Protein AF-A0A6G3XZ09-F1 (afdb_monomer)

InterPro domains:
  IPR006764 S-adenosyl-L-methionine dependent methyltransferase, SAV2177 type [PF04672] (3-97)
  IPR029063 S-adenosyl-L-methionine-dependent methyltransferase superfamily [G3DSA:3.40.50.150] (1-97)
  IPR029063 S-adenosyl-L-methionine-dependent methyltransferase superfamily [SSF53335] (3-78)

Organism: NCBI:txid2706086

Foldseek 3Di:
DVVLVVVLVPD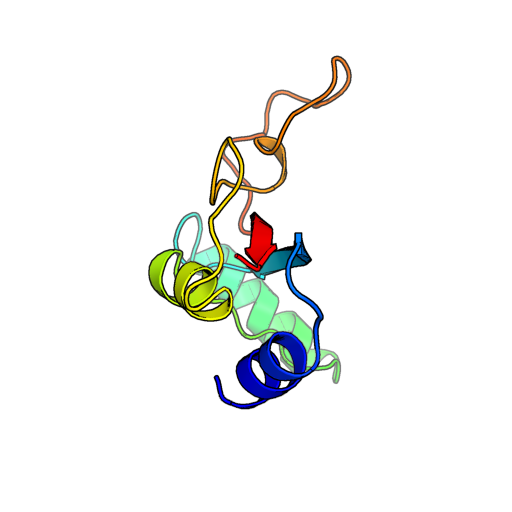DAFDKDKDKFFACPQPVPVVVVVQVVCVVVVHDGHDGDHQVRVVVSQPPFAWDPPGKAAPLPGPHDPPSDPCSRRGRMIITMTGHD

pLDDT: mean 91.69, std 8.4, range [61.06, 98.5]

Sequence (97 aa):
WGLTARYRDALAPGSHLALSCFTWDNDPDTMRRTVEMFRASGRTPIVPRTGAEVRRLTGDFTLLDPGLVYAPRWRPDATSGAEQERSNLYAALARKP

Nearest PDB structures (foldseek):
  3go4-assembly1_A  TM=9.112E-01  e=1.069E-07  Streptomyces avermitilis MA-4680 = NBRC 14893
  2qe6-assembly1_A  TM=8.556E-01  e=4.116E-06  Thermobifida fusca YX
  4nec-assembly3_C  TM=5.267E-01  e=3.060E-01  Streptomyces lasalocidi
  5v8w-assembly2_D  TM=2.488E-01  e=5.311E+00  Homo sapiens

Secondary structure (DSSP, 8-state):
-HHHHHHHHHSPTT-EEEEEEE-SSS-HHHHHHHHHHHHHTTPPPP----HHHHHHTTTTPEEPTT-SEEGGGSS--TT--SGGGG-SEEEEEEE--

Structure (mmCIF, N/CA/C/O backbone):
data_AF-A0A6G3XZ09-F1
#
_entry.id   AF-A0A6G3XZ09-F1
#
loop_
_atom_site.group_PDB
_atom_site.id
_atom_site.type_symbol
_atom_site.label_atom_id
_atom_site.label_alt_id
_atom_site.label_comp_id
_atom_site.label_asym_id
_atom_site.label_entity_id
_atom_site.label_seq_id
_atom_site.pdbx_PDB_ins_code
_atom_site.Cartn_x
_atom_site.Cartn_y
_atom_site.Cartn_z
_atom_site.occupancy
_atom_site.B_iso_or_equiv
_atom_site.auth_seq_id
_atom_site.auth_comp_id
_atom_site.auth_asym_id
_atom_site.auth_atom_id
_atom_site.pdbx_PDB_model_num
ATOM 1 N N . TRP A 1 1 ? 10.333 -6.011 7.658 1.00 83.38 1 TRP A N 1
ATOM 2 C CA . TRP A 1 1 ? 8.979 -6.194 8.226 1.00 83.38 1 TRP A CA 1
ATOM 3 C C . TRP A 1 1 ? 8.834 -5.626 9.639 1.00 83.38 1 TRP A C 1
ATOM 5 O O . TRP A 1 1 ? 7.902 -4.863 9.852 1.00 83.38 1 TRP A O 1
ATOM 15 N N . GLY A 1 2 ? 9.741 -5.929 10.582 1.00 90.50 2 GLY A N 1
ATOM 16 C CA . GLY A 1 2 ? 9.616 -5.500 11.990 1.00 90.50 2 GLY A CA 1
ATOM 17 C C . GLY A 1 2 ? 9.528 -3.986 12.236 1.00 90.50 2 GLY A C 1
ATOM 18 O O . GLY A 1 2 ? 8.824 -3.566 13.146 1.00 90.50 2 GLY A O 1
ATOM 19 N N . LEU A 1 3 ? 10.156 -3.156 11.393 1.00 92.06 3 LEU A N 1
ATOM 20 C CA . LEU A 1 3 ? 10.072 -1.696 11.529 1.00 92.06 3 LEU A CA 1
ATOM 21 C C . LEU A 1 3 ? 8.631 -1.178 11.390 1.00 92.06 3 LEU A C 1
ATOM 23 O O . LEU A 1 3 ? 8.159 -0.428 12.235 1.00 92.06 3 LEU A O 1
ATOM 27 N N . THR A 1 4 ? 7.906 -1.613 10.357 1.00 93.56 4 THR A N 1
ATOM 28 C CA . THR A 1 4 ? 6.511 -1.196 10.155 1.00 93.56 4 THR A CA 1
ATOM 29 C C . THR A 1 4 ? 5.598 -1.735 11.254 1.00 93.56 4 THR A C 1
ATOM 31 O O . THR A 1 4 ? 4.685 -1.031 11.666 1.00 93.56 4 THR A O 1
ATOM 34 N N . ALA A 1 5 ? 5.865 -2.941 11.771 1.00 95.12 5 ALA A N 1
ATOM 35 C CA . ALA A 1 5 ? 5.124 -3.484 12.912 1.00 95.12 5 ALA A CA 1
ATOM 36 C C . ALA A 1 5 ? 5.258 -2.582 14.146 1.00 95.12 5 ALA A C 1
ATOM 38 O O . ALA A 1 5 ? 4.247 -2.138 14.674 1.00 95.12 5 ALA A O 1
ATOM 39 N N . ARG A 1 6 ? 6.485 -2.177 14.498 1.00 97.19 6 ARG A N 1
ATOM 40 C CA . ARG A 1 6 ? 6.736 -1.269 15.627 1.00 97.19 6 ARG A CA 1
ATOM 41 C C . ARG A 1 6 ? 5.953 0.044 15.526 1.00 97.19 6 ARG A C 1
ATOM 43 O O . ARG A 1 6 ? 5.435 0.517 16.532 1.00 97.19 6 ARG A O 1
ATOM 50 N N . TYR A 1 7 ? 5.852 0.627 14.329 1.00 96.25 7 TYR A N 1
ATOM 51 C CA . TYR A 1 7 ? 5.027 1.821 14.127 1.00 96.25 7 TYR A CA 1
ATOM 52 C C . TYR A 1 7 ? 3.537 1.527 14.307 1.00 96.25 7 TYR A C 1
ATOM 54 O O . TYR A 1 7 ? 2.860 2.276 14.999 1.00 96.25 7 TYR A O 1
ATOM 62 N N . ARG A 1 8 ? 3.023 0.433 13.733 1.00 96.50 8 ARG A N 1
ATOM 63 C CA . ARG A 1 8 ? 1.608 0.049 13.873 1.00 96.50 8 ARG A CA 1
ATOM 64 C C . ARG A 1 8 ? 1.214 -0.248 15.319 1.00 96.50 8 ARG A C 1
ATOM 66 O O . ARG A 1 8 ? 0.105 0.102 15.729 1.00 96.50 8 ARG A O 1
ATOM 73 N N . ASP A 1 9 ? 2.104 -0.863 16.087 1.00 96.81 9 ASP A N 1
ATOM 74 C CA . ASP A 1 9 ? 1.854 -1.231 17.481 1.00 96.81 9 ASP A CA 1
ATOM 75 C C . ASP A 1 9 ? 1.696 0.012 18.363 1.00 96.81 9 ASP A C 1
ATOM 77 O O . ASP A 1 9 ? 0.803 0.051 19.205 1.00 96.81 9 ASP A O 1
ATOM 81 N N . ALA A 1 10 ? 2.474 1.065 18.093 1.00 97.44 10 ALA A N 1
ATOM 82 C CA . ALA A 1 10 ? 2.429 2.330 18.826 1.00 97.44 10 ALA A CA 1
ATOM 83 C C . ALA A 1 10 ? 1.179 3.194 18.549 1.00 97.44 10 ALA A C 1
ATOM 85 O O . ALA A 1 10 ? 0.918 4.143 19.284 1.00 97.44 10 ALA A O 1
ATOM 86 N N . LEU A 1 11 ? 0.412 2.905 17.492 1.00 97.50 11 LEU A N 1
ATOM 87 C CA . LEU A 1 11 ? -0.779 3.680 17.129 1.00 97.50 11 LEU A CA 1
ATOM 88 C C . LEU A 1 11 ? -1.997 3.314 17.994 1.00 97.50 11 LEU A C 1
ATOM 90 O O . LEU A 1 11 ? -2.221 2.143 18.293 1.00 97.50 11 LEU A O 1
ATOM 94 N N . ALA A 1 12 ? -2.847 4.283 18.333 1.00 98.12 12 ALA A N 1
ATOM 95 C CA . ALA A 1 12 ? -4.127 4.014 18.995 1.00 98.12 12 ALA A CA 1
ATOM 96 C C . ALA A 1 12 ? -5.156 3.382 18.025 1.00 98.12 12 ALA A C 1
ATOM 98 O O . ALA A 1 12 ? -5.052 3.608 16.810 1.00 98.12 12 ALA A O 1
ATOM 99 N N . PRO A 1 13 ? -6.159 2.626 18.520 1.00 98.06 13 PRO A N 1
ATOM 100 C CA . PRO A 1 13 ? -7.308 2.182 17.722 1.00 98.06 13 PRO A CA 1
ATOM 101 C C . PRO A 1 13 ? -7.925 3.318 16.895 1.00 98.06 13 PRO A C 1
ATOM 103 O O . PRO A 1 13 ? -8.030 4.452 17.362 1.00 98.06 13 PRO A O 1
ATOM 106 N N . GLY A 1 14 ? -8.287 3.040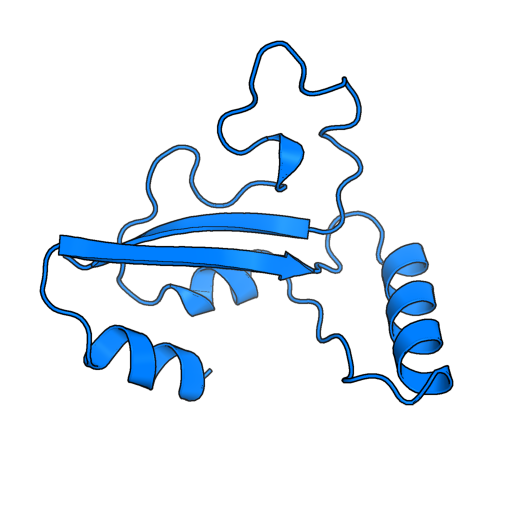 15.642 1.00 97.81 14 GLY A N 1
ATOM 107 C CA . GLY A 1 14 ? -8.799 4.040 14.698 1.00 97.81 14 GLY A CA 1
ATOM 108 C C . GLY A 1 14 ? -7.764 4.942 14.018 1.00 97.81 14 GLY A C 1
ATOM 109 O O . GLY A 1 14 ? -8.133 5.732 13.145 1.00 97.81 14 GLY A O 1
ATOM 110 N N . SER A 1 15 ? -6.476 4.803 14.344 1.00 98.50 15 SER A N 1
ATOM 111 C CA . SER A 1 15 ? -5.393 5.460 13.600 1.00 98.50 15 SER A CA 1
ATOM 112 C C . SER A 1 15 ? -5.286 4.943 12.164 1.00 98.50 15 SER A C 1
ATOM 114 O O . SER A 1 15 ? -5.739 3.842 11.850 1.00 98.50 15 SER A O 1
ATOM 116 N N . HIS A 1 16 ? -4.628 5.712 11.296 1.00 98.06 16 HIS A N 1
ATOM 117 C CA . HIS A 1 16 ? -4.446 5.360 9.890 1.00 98.06 16 HIS A CA 1
ATOM 118 C C . HIS A 1 16 ? -2.970 5.186 9.526 1.00 98.06 16 HIS A C 1
ATOM 120 O O . HIS A 1 16 ? -2.093 5.853 10.072 1.00 98.06 16 HIS A O 1
ATOM 126 N N . LEU A 1 17 ? -2.713 4.301 8.567 1.00 97.50 17 LEU A N 1
ATOM 127 C CA . LEU A 1 17 ? -1.422 4.083 7.931 1.00 97.50 17 LEU A CA 1
ATOM 128 C C . LEU A 1 17 ? -1.588 4.263 6.420 1.00 97.50 17 LEU A C 1
ATOM 130 O O . LEU A 1 17 ? -2.247 3.453 5.770 1.00 97.50 17 LEU A O 1
ATOM 134 N N . ALA A 1 18 ? -0.980 5.314 5.875 1.00 97.25 18 ALA A N 1
ATOM 135 C CA . ALA A 1 18 ? -0.875 5.536 4.437 1.00 97.25 18 ALA A CA 1
ATOM 136 C C . ALA A 1 18 ? 0.480 5.022 3.936 1.00 97.25 18 ALA A C 1
ATOM 138 O O . ALA A 1 18 ? 1.515 5.307 4.541 1.00 97.25 18 ALA A O 1
ATOM 139 N N . LEU A 1 19 ? 0.480 4.263 2.840 1.00 95.50 19 LEU A N 1
ATOM 140 C CA . LEU A 1 19 ? 1.689 3.714 2.228 1.00 95.50 19 LEU A CA 1
ATOM 141 C C . LEU A 1 19 ? 1.711 4.008 0.734 1.00 95.50 19 LEU A C 1
ATOM 143 O O . LEU A 1 19 ? 0.703 3.835 0.051 1.00 95.50 19 LEU A O 1
ATOM 147 N N . SER A 1 20 ? 2.896 4.346 0.231 1.00 95.38 20 SER A N 1
ATOM 148 C CA . SER A 1 20 ? 3.243 4.249 -1.181 1.00 95.38 20 SER A CA 1
ATOM 149 C C . SER A 1 20 ? 4.524 3.429 -1.327 1.00 95.38 20 SER A C 1
ATOM 151 O O . SER A 1 20 ? 5.455 3.556 -0.528 1.00 95.38 20 SER A O 1
ATOM 153 N N . CYS A 1 21 ? 4.561 2.504 -2.285 1.00 95.62 21 CYS A N 1
ATOM 154 C CA . CYS A 1 21 ? 5.692 1.588 -2.417 1.00 95.62 21 CYS A CA 1
ATOM 155 C C . CYS A 1 21 ? 5.939 1.205 -3.870 1.00 95.62 21 CYS A C 1
ATOM 157 O O . CYS A 1 21 ? 5.001 0.845 -4.582 1.00 95.62 21 CYS A O 1
ATOM 159 N N . PHE A 1 22 ? 7.202 1.271 -4.299 1.00 95.81 22 PHE A N 1
ATOM 160 C CA . PHE A 1 22 ? 7.588 0.792 -5.620 1.00 95.81 22 PHE A CA 1
ATOM 161 C C . PHE A 1 22 ? 7.330 -0.705 -5.738 1.00 95.81 22 PHE A C 1
ATOM 163 O O . PHE A 1 22 ? 7.477 -1.439 -4.758 1.00 95.81 22 PHE A O 1
ATOM 170 N N . THR A 1 23 ? 6.990 -1.159 -6.937 1.00 95.31 23 THR A N 1
ATOM 171 C CA . THR A 1 23 ? 6.720 -2.564 -7.214 1.00 95.31 23 THR A CA 1
ATOM 172 C C . THR A 1 23 ? 7.440 -3.080 -8.446 1.00 95.31 23 THR A C 1
ATOM 174 O O . THR A 1 23 ? 7.812 -2.316 -9.333 1.00 95.31 23 THR A O 1
ATOM 177 N N . TRP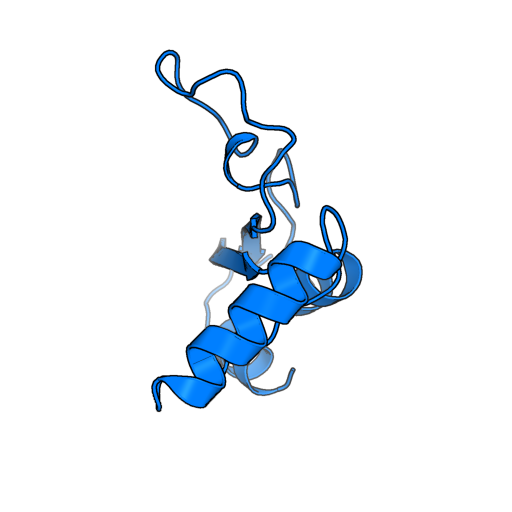 A 1 24 ? 7.628 -4.397 -8.459 1.00 93.62 24 TRP A N 1
ATOM 178 C CA . TRP A 1 24 ? 8.095 -5.172 -9.601 1.00 93.62 24 TRP A CA 1
ATOM 179 C C . TRP A 1 24 ? 6.951 -5.604 -10.527 1.00 93.62 24 TRP A C 1
ATOM 181 O O . TRP A 1 24 ? 7.220 -6.031 -11.642 1.00 93.62 24 TRP A O 1
ATOM 191 N N . ASP A 1 25 ? 5.698 -5.514 -10.070 1.00 92.94 25 ASP A N 1
ATOM 192 C CA . ASP A 1 25 ? 4.578 -6.259 -10.657 1.00 92.94 25 ASP A CA 1
ATOM 193 C C . ASP A 1 25 ? 4.147 -5.765 -12.050 1.00 92.94 25 ASP A C 1
ATOM 195 O O . ASP A 1 25 ? 3.572 -6.545 -12.802 1.00 92.94 25 ASP A O 1
ATOM 199 N N . ASN A 1 26 ? 4.389 -4.492 -12.389 1.00 89.94 26 ASN A N 1
ATOM 200 C CA . ASN A 1 26 ? 3.898 -3.893 -13.637 1.00 89.94 26 ASN A CA 1
ATOM 201 C C . ASN A 1 26 ? 4.969 -3.842 -14.741 1.00 89.94 26 ASN A C 1
ATOM 203 O O . ASN A 1 26 ? 4.776 -4.394 -15.818 1.00 89.94 26 ASN A O 1
ATOM 207 N N . ASP A 1 27 ? 6.109 -3.199 -14.475 1.00 90.69 27 ASP A N 1
ATOM 208 C CA . ASP A 1 27 ? 7.245 -3.124 -15.403 1.00 90.69 27 ASP A CA 1
ATOM 209 C C . ASP A 1 27 ? 8.566 -3.409 -14.656 1.00 90.69 27 ASP A C 1
ATOM 211 O O . ASP A 1 27 ? 9.257 -2.485 -14.194 1.00 90.69 27 ASP A O 1
ATOM 215 N N . PRO A 1 28 ? 8.924 -4.699 -14.496 1.00 92.00 28 PRO A N 1
ATOM 216 C CA . PRO A 1 28 ? 10.106 -5.105 -13.742 1.00 92.00 28 PRO A CA 1
ATOM 217 C C . PRO A 1 28 ? 11.414 -4.638 -14.393 1.00 92.00 28 PRO A C 1
ATOM 219 O O . PRO A 1 28 ? 12.387 -4.369 -13.683 1.00 92.00 28 PRO A O 1
ATOM 222 N N . ASP A 1 29 ? 11.454 -4.485 -15.718 1.00 92.56 29 ASP A N 1
ATOM 223 C CA . ASP A 1 29 ? 12.657 -4.078 -16.448 1.00 92.56 29 ASP A CA 1
ATOM 224 C C . ASP A 1 29 ? 12.964 -2.592 -16.265 1.00 92.56 29 ASP A C 1
ATOM 226 O O . ASP A 1 29 ? 14.120 -2.200 -16.062 1.00 92.56 29 ASP A O 1
ATOM 230 N N . THR A 1 30 ? 11.939 -1.741 -16.302 1.00 90.94 30 THR A N 1
ATOM 231 C CA . THR A 1 30 ? 12.081 -0.325 -15.946 1.00 90.94 30 THR A CA 1
ATOM 232 C C . THR A 1 30 ? 12.396 -0.165 -14.461 1.00 90.94 30 THR A C 1
ATOM 234 O O . THR A 1 30 ? 13.249 0.652 -14.095 1.00 90.94 30 THR A O 1
ATOM 237 N N . MET A 1 31 ? 11.783 -0.970 -13.585 1.00 93.44 31 MET A N 1
ATOM 238 C CA . MET A 1 31 ? 12.081 -0.907 -12.154 1.00 93.44 31 MET A CA 1
ATOM 239 C C . MET A 1 31 ? 13.521 -1.336 -11.841 1.00 93.44 31 MET A C 1
ATOM 241 O O . MET A 1 31 ? 14.191 -0.694 -11.034 1.00 93.44 31 MET A O 1
ATOM 245 N N . ARG A 1 32 ? 14.054 -2.351 -12.531 1.00 94.00 32 ARG A N 1
ATOM 246 C CA . ARG A 1 32 ? 15.454 -2.782 -12.395 1.00 94.00 32 ARG A CA 1
ATOM 247 C C . ARG A 1 32 ? 16.428 -1.670 -12.778 1.00 94.00 32 ARG A C 1
ATOM 249 O O . ARG A 1 32 ? 17.299 -1.337 -11.977 1.00 94.00 32 ARG A O 1
ATOM 256 N N . ARG A 1 33 ? 16.197 -1.010 -13.918 1.00 92.81 33 ARG A N 1
ATOM 257 C CA . ARG A 1 33 ? 16.959 0.185 -14.330 1.00 92.81 33 ARG A CA 1
ATOM 258 C C . ARG A 1 33 ? 16.869 1.310 -13.295 1.00 92.81 33 ARG A C 1
ATOM 260 O O . ARG A 1 33 ? 17.868 1.952 -12.987 1.00 92.81 33 ARG A O 1
ATOM 267 N N . THR A 1 34 ? 15.691 1.521 -12.708 1.00 91.12 34 THR A N 1
ATOM 268 C CA . THR A 1 34 ? 15.485 2.528 -11.654 1.00 91.12 34 THR A CA 1
ATOM 269 C C . THR A 1 34 ? 16.284 2.197 -10.391 1.00 91.12 34 THR A C 1
ATOM 271 O O . THR A 1 34 ? 16.960 3.065 -9.841 1.00 91.12 34 THR A O 1
ATOM 274 N N . VAL A 1 35 ? 16.261 0.941 -9.938 1.00 93.38 35 VAL A N 1
ATOM 275 C CA . VAL A 1 35 ? 17.040 0.490 -8.774 1.00 93.38 35 VAL A CA 1
ATOM 276 C C . VAL A 1 35 ? 18.542 0.642 -9.023 1.00 93.38 35 VAL A C 1
ATOM 278 O O . VAL A 1 35 ? 19.253 1.133 -8.145 1.00 93.38 35 VAL A O 1
ATOM 281 N N . GLU A 1 36 ? 19.025 0.258 -10.205 1.00 93.06 36 GLU A N 1
ATOM 282 C CA . GLU A 1 36 ? 20.427 0.415 -10.609 1.00 93.06 36 GLU A CA 1
ATOM 283 C C . GLU A 1 36 ? 20.847 1.888 -10.630 1.00 93.06 36 GLU A C 1
ATOM 285 O O . GLU A 1 36 ? 21.870 2.237 -10.043 1.00 93.06 36 GLU A O 1
ATOM 290 N N . MET A 1 37 ? 20.023 2.768 -11.207 1.00 92.88 37 MET A N 1
ATOM 291 C CA . MET A 1 37 ? 20.263 4.213 -11.221 1.00 92.88 37 MET A CA 1
ATOM 292 C C . MET A 1 37 ? 20.362 4.787 -9.799 1.00 92.88 37 MET A C 1
ATOM 294 O O . MET A 1 37 ? 21.294 5.534 -9.497 1.00 92.88 37 MET A O 1
ATOM 298 N N . PHE A 1 38 ? 19.436 4.428 -8.900 1.00 91.06 38 PHE A N 1
ATOM 299 C CA . PHE A 1 38 ? 19.479 4.897 -7.510 1.00 91.06 38 PHE A CA 1
ATOM 300 C C . PHE A 1 38 ? 20.746 4.423 -6.794 1.00 91.06 38 PHE A C 1
ATOM 302 O O . PHE A 1 38 ? 21.413 5.239 -6.155 1.00 91.06 38 PHE A O 1
ATOM 309 N N . ARG A 1 39 ? 21.127 3.150 -6.967 1.00 89.94 39 ARG A N 1
ATOM 310 C CA . ARG A 1 39 ? 22.375 2.598 -6.416 1.00 89.94 39 ARG A CA 1
ATOM 311 C C . ARG A 1 39 ? 23.610 3.324 -6.952 1.00 89.94 39 ARG A C 1
ATOM 313 O O . ARG A 1 39 ? 24.456 3.727 -6.161 1.00 89.94 39 ARG A O 1
ATOM 320 N N . ALA A 1 40 ? 23.696 3.527 -8.266 1.00 91.75 40 ALA A N 1
ATOM 321 C CA . ALA A 1 40 ? 24.831 4.192 -8.908 1.00 91.75 40 ALA A CA 1
ATOM 322 C C . ALA A 1 40 ? 24.972 5.664 -8.484 1.00 91.75 40 ALA A C 1
ATOM 324 O O . ALA A 1 40 ? 26.081 6.171 -8.361 1.00 91.75 40 ALA A O 1
ATOM 325 N N . SER A 1 41 ? 23.855 6.342 -8.207 1.00 89.88 41 SER A N 1
ATOM 326 C CA . SER A 1 41 ? 23.841 7.743 -7.762 1.00 89.88 41 SER A CA 1
ATOM 327 C C . SER A 1 41 ? 24.224 7.960 -6.288 1.00 89.88 41 SER A C 1
ATOM 329 O O . SER A 1 41 ? 24.160 9.091 -5.809 1.00 89.88 41 SER A O 1
ATOM 331 N N . GLY A 1 42 ? 24.564 6.899 -5.544 1.00 83.69 42 GLY A N 1
ATOM 332 C CA . GLY A 1 42 ? 24.863 6.978 -4.108 1.00 83.69 42 GLY A CA 1
ATOM 333 C C . GLY A 1 42 ? 23.652 7.327 -3.231 1.00 83.69 42 GLY A C 1
ATOM 334 O O . GLY A 1 42 ? 23.810 7.645 -2.054 1.00 83.69 42 GLY A O 1
ATOM 335 N N . ARG A 1 43 ? 22.435 7.289 -3.791 1.00 82.50 43 ARG A N 1
ATOM 336 C CA . ARG A 1 43 ? 21.185 7.529 -3.061 1.00 82.50 43 ARG A CA 1
ATOM 337 C C . ARG A 1 43 ? 20.789 6.301 -2.246 1.00 82.50 43 ARG A C 1
ATOM 339 O O . ARG A 1 43 ? 21.219 5.181 -2.520 1.00 82.50 43 ARG A O 1
ATOM 346 N N . THR A 1 44 ? 19.899 6.508 -1.275 1.00 84.69 44 THR A N 1
ATOM 347 C CA . THR A 1 44 ? 19.282 5.415 -0.516 1.00 84.69 44 THR A CA 1
ATOM 348 C C . THR A 1 44 ? 18.692 4.375 -1.476 1.00 84.69 44 THR A C 1
ATOM 350 O O . THR A 1 44 ? 17.907 4.749 -2.356 1.00 84.69 44 THR A O 1
ATOM 353 N N . PRO A 1 45 ? 19.035 3.083 -1.325 1.00 85.88 45 PRO A N 1
ATOM 354 C CA . PRO A 1 45 ? 18.532 2.044 -2.209 1.00 85.88 45 PRO A CA 1
ATOM 355 C C . PRO A 1 45 ? 17.006 1.989 -2.207 1.00 85.88 45 PRO A C 1
ATOM 357 O O . PRO A 1 45 ? 16.371 1.932 -1.151 1.00 85.88 45 PRO A O 1
ATOM 360 N N . ILE A 1 46 ? 16.415 1.937 -3.400 1.00 90.75 46 ILE A N 1
ATOM 361 C CA . ILE A 1 46 ? 15.007 1.578 -3.542 1.00 90.75 46 ILE A CA 1
ATOM 362 C C . ILE A 1 46 ? 14.879 0.069 -3.339 1.00 90.75 46 ILE A C 1
ATOM 364 O O . ILE A 1 46 ? 15.655 -0.717 -3.884 1.00 90.75 46 ILE A O 1
ATOM 368 N N . VAL A 1 47 ? 13.871 -0.326 -2.566 1.00 92.62 47 VAL A N 1
ATOM 369 C CA . VAL A 1 47 ? 13.493 -1.726 -2.355 1.00 92.62 47 VAL A CA 1
ATOM 370 C C . VAL A 1 47 ? 12.051 -1.897 -2.830 1.00 92.62 47 VAL A C 1
ATOM 372 O O . VAL A 1 47 ? 11.131 -1.679 -2.029 1.00 92.62 47 VAL A O 1
ATOM 375 N N . PRO A 1 48 ? 11.834 -2.217 -4.119 1.00 95.31 48 PRO A N 1
ATOM 376 C CA . PRO A 1 48 ? 10.501 -2.484 -4.632 1.00 95.31 48 PRO A CA 1
ATOM 377 C C . PRO A 1 48 ? 9.959 -3.794 -4.05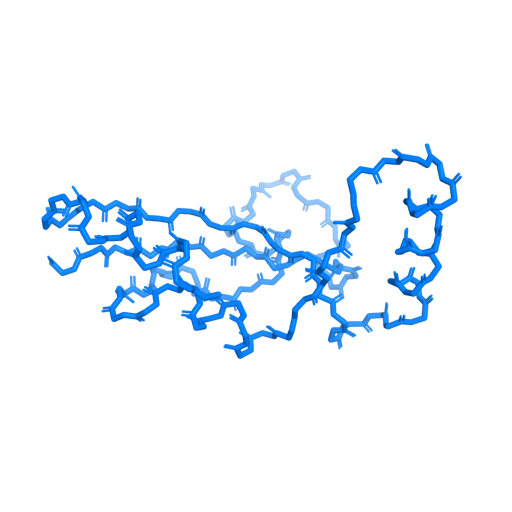2 1.00 95.31 48 PRO A C 1
ATOM 379 O O . PRO A 1 48 ? 10.722 -4.691 -3.683 1.00 95.31 48 PRO A O 1
ATOM 382 N N . ARG A 1 49 ? 8.636 -3.880 -3.939 1.00 95.75 49 ARG A N 1
ATOM 383 C CA . ARG A 1 49 ? 7.895 -4.977 -3.311 1.00 95.75 49 ARG A CA 1
ATOM 384 C C . ARG A 1 49 ? 6.725 -5.403 -4.184 1.00 95.75 49 ARG A C 1
ATOM 386 O O . ARG A 1 49 ? 6.095 -4.571 -4.830 1.00 95.75 49 ARG A O 1
ATOM 393 N N . THR A 1 50 ? 6.396 -6.684 -4.164 1.00 96.12 50 THR A N 1
ATOM 394 C CA . THR A 1 50 ? 5.153 -7.197 -4.761 1.00 96.12 50 THR A CA 1
ATOM 395 C C . THR A 1 50 ? 3.923 -6.645 -4.035 1.00 96.12 50 THR A C 1
ATOM 397 O O . THR A 1 50 ? 4.008 -6.208 -2.882 1.00 96.12 50 THR A O 1
ATOM 400 N N . GLY A 1 51 ? 2.747 -6.704 -4.655 1.00 95.19 51 GLY A N 1
ATOM 401 C CA . GLY A 1 51 ? 1.499 -6.292 -4.007 1.00 95.19 51 GLY A CA 1
ATOM 402 C C . GLY A 1 51 ? 1.234 -7.045 -2.695 1.00 95.19 51 GLY A C 1
ATOM 403 O O . GLY A 1 51 ? 0.858 -6.443 -1.687 1.00 95.19 51 GLY A O 1
ATOM 404 N N . ALA A 1 52 ? 1.523 -8.350 -2.654 1.00 96.19 52 ALA A N 1
ATOM 405 C CA . ALA A 1 52 ? 1.393 -9.164 -1.443 1.00 96.19 52 ALA A CA 1
ATOM 406 C C . ALA A 1 52 ? 2.325 -8.686 -0.315 1.00 96.19 52 ALA A C 1
ATOM 408 O O . ALA A 1 52 ? 1.932 -8.604 0.851 1.00 96.19 52 ALA A O 1
ATOM 409 N N . GLU A 1 53 ? 3.554 -8.315 -0.665 1.00 97.19 53 GLU A N 1
ATOM 410 C CA . GLU A 1 53 ? 4.525 -7.737 0.257 1.00 97.19 53 GLU A CA 1
ATOM 411 C C . GLU A 1 53 ? 4.091 -6.359 0.767 1.00 97.19 53 GLU A C 1
ATOM 413 O O . GLU A 1 53 ? 4.187 -6.096 1.965 1.00 97.19 53 GLU A O 1
ATOM 418 N N . VAL A 1 54 ? 3.564 -5.485 -0.094 1.00 96.38 54 VAL A N 1
ATOM 419 C CA . VAL A 1 54 ? 3.036 -4.182 0.343 1.00 96.38 54 VAL A CA 1
ATOM 420 C C . VAL A 1 54 ? 1.838 -4.370 1.271 1.00 96.38 54 VAL A C 1
ATOM 422 O O . VAL A 1 54 ? 1.795 -3.757 2.336 1.00 96.38 54 VAL A O 1
ATOM 425 N N . ARG A 1 55 ? 0.914 -5.282 0.951 1.00 96.00 55 ARG A N 1
ATOM 426 C CA . ARG A 1 55 ? -0.204 -5.635 1.840 1.00 96.00 55 ARG A CA 1
ATOM 427 C C . ARG A 1 55 ? 0.289 -6.152 3.193 1.00 96.00 55 ARG A C 1
ATOM 429 O O . ARG A 1 55 ? -0.256 -5.795 4.229 1.00 96.00 55 ARG A O 1
ATOM 436 N N . ARG A 1 56 ? 1.376 -6.925 3.234 1.00 96.38 56 ARG A N 1
ATOM 437 C CA . ARG A 1 56 ? 1.969 -7.380 4.502 1.00 96.38 56 ARG A CA 1
ATOM 438 C C . ARG A 1 56 ? 2.471 -6.225 5.383 1.00 96.38 56 ARG A C 1
ATOM 440 O O . ARG A 1 56 ? 2.523 -6.372 6.605 1.00 96.38 56 ARG A O 1
ATOM 447 N N . LEU A 1 57 ? 2.814 -5.065 4.811 1.00 96.31 57 LEU A N 1
ATOM 448 C CA . LEU A 1 57 ? 3.190 -3.874 5.587 1.00 96.31 57 LEU A CA 1
ATOM 449 C C . LEU A 1 57 ? 2.025 -3.306 6.406 1.00 96.31 57 LEU A C 1
ATOM 451 O O . LEU A 1 57 ? 2.288 -2.613 7.388 1.00 96.31 57 LEU A O 1
ATOM 455 N N . THR A 1 58 ? 0.767 -3.593 6.066 1.00 96.19 58 THR A N 1
ATOM 456 C CA . THR A 1 58 ? -0.387 -3.109 6.841 1.00 96.19 58 THR A CA 1
ATOM 457 C C . THR A 1 58 ? -0.746 -4.025 8.010 1.00 96.19 58 THR A C 1
ATOM 4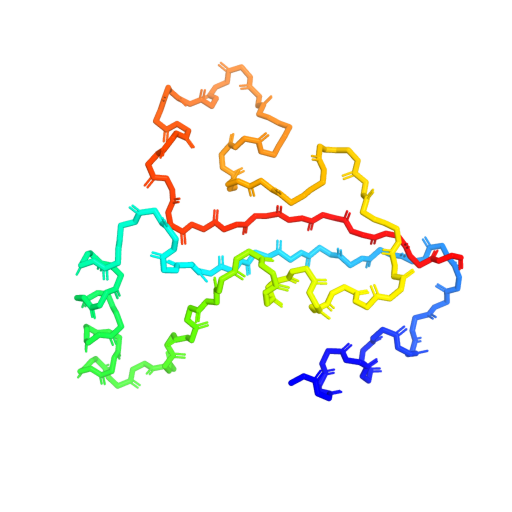59 O O . THR A 1 58 ? -1.438 -3.585 8.922 1.00 96.19 58 THR A O 1
ATOM 462 N N . GLY A 1 59 ? -0.228 -5.259 8.048 1.00 95.31 59 GLY A N 1
ATOM 463 C CA . GLY A 1 59 ? -0.577 -6.237 9.084 1.00 95.31 59 GLY A CA 1
ATOM 464 C C . GLY A 1 59 ? -2.089 -6.456 9.148 1.00 95.31 59 GLY A C 1
ATOM 465 O O . GLY A 1 59 ? -2.734 -6.569 8.108 1.00 95.31 59 GLY A O 1
ATOM 466 N N . ASP A 1 60 ? -2.640 -6.431 10.359 1.00 95.62 60 ASP A N 1
ATOM 467 C CA . ASP A 1 60 ? -4.066 -6.678 10.614 1.00 95.62 60 ASP A CA 1
ATOM 468 C C . ASP A 1 60 ? -4.939 -5.418 10.471 1.00 95.62 60 ASP A C 1
ATOM 470 O O . ASP A 1 60 ? -6.114 -5.411 10.838 1.00 95.62 60 ASP A O 1
ATOM 474 N N . PHE A 1 61 ? -4.378 -4.314 9.964 1.00 97.81 61 PHE A N 1
ATOM 475 C CA . PHE A 1 61 ? -5.160 -3.107 9.707 1.00 97.81 61 PHE A CA 1
ATOM 476 C C . PHE A 1 61 ? -6.119 -3.355 8.540 1.00 97.81 61 PHE A C 1
ATOM 478 O O . PHE A 1 61 ? -5.776 -4.007 7.553 1.00 97.81 61 PHE A O 1
ATOM 485 N N . THR A 1 62 ? -7.313 -2.775 8.625 1.00 98.12 62 THR A N 1
ATOM 486 C CA . THR A 1 62 ? -8.317 -2.887 7.565 1.00 98.12 62 THR A CA 1
ATOM 487 C C . THR A 1 62 ? -7.977 -1.921 6.439 1.00 98.12 62 THR A C 1
ATOM 489 O O . THR A 1 62 ? -7.923 -0.711 6.656 1.00 98.12 62 THR A O 1
ATOM 492 N N . LEU A 1 63 ? -7.746 -2.443 5.233 1.00 98.12 63 LEU A N 1
ATOM 493 C CA . LEU A 1 63 ? -7.566 -1.622 4.037 1.00 98.12 63 LEU A CA 1
ATOM 494 C C . LEU A 1 63 ? -8.8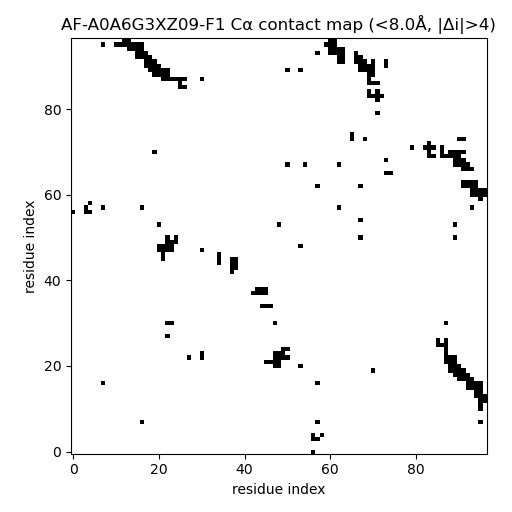73 -0.898 3.697 1.00 98.12 63 LEU A C 1
ATOM 496 O O . LEU A 1 63 ? -9.921 -1.527 3.575 1.00 98.12 63 LEU A O 1
ATOM 500 N N . LEU A 1 64 ? -8.796 0.420 3.541 1.00 98.31 64 LEU A N 1
ATOM 501 C CA . LEU A 1 64 ? -9.920 1.248 3.120 1.00 98.31 64 LEU A CA 1
ATOM 502 C C . LEU A 1 64 ? -10.031 1.250 1.596 1.00 98.31 64 LEU A C 1
ATOM 504 O O . LEU A 1 64 ? -9.016 1.223 0.902 1.00 98.31 64 LEU A O 1
ATOM 508 N N . ASP A 1 65 ? -11.262 1.325 1.088 1.00 96.50 65 ASP A N 1
ATOM 509 C CA . ASP A 1 65 ? -11.561 1.365 -0.346 1.00 96.50 65 ASP A CA 1
ATOM 510 C C . ASP A 1 65 ? -10.768 2.476 -1.076 1.00 96.50 65 ASP A C 1
ATOM 512 O O . ASP A 1 65 ? -10.724 3.615 -0.574 1.00 96.50 65 ASP A O 1
ATOM 516 N N . PRO A 1 66 ? -10.120 2.176 -2.225 1.00 96.38 66 PRO A N 1
ATOM 517 C CA . PRO A 1 66 ? -10.226 0.955 -3.055 1.00 96.38 66 PRO A CA 1
ATOM 518 C C . PRO A 1 66 ? -9.282 -0.202 -2.666 1.00 96.38 66 PRO A C 1
ATOM 520 O O . PRO A 1 66 ? -9.094 -1.154 -3.420 1.00 96.38 66 PRO A O 1
ATOM 523 N N . GLY A 1 67 ? -8.641 -0.127 -1.501 1.00 97.19 67 GLY A N 1
ATOM 524 C CA . GLY A 1 67 ? -7.656 -1.099 -1.043 1.00 97.19 67 GLY A CA 1
ATOM 525 C C . GLY A 1 67 ? -6.246 -0.781 -1.537 1.00 97.19 67 GLY A C 1
ATOM 526 O O . GLY A 1 67 ? -5.801 0.367 -1.478 1.00 97.19 67 GLY A O 1
ATOM 527 N N . LEU A 1 68 ? -5.522 -1.815 -1.973 1.00 96.62 68 LEU A N 1
ATOM 528 C CA . LEU A 1 68 ? -4.182 -1.693 -2.545 1.00 96.62 68 LEU A CA 1
ATOM 529 C C . LEU A 1 68 ? -4.289 -1.630 -4.071 1.00 96.62 68 LEU A C 1
ATOM 531 O O . LEU A 1 68 ? -4.590 -2.633 -4.713 1.00 96.62 68 LEU A O 1
ATOM 535 N N . VAL A 1 69 ? -4.017 -0.461 -4.640 1.00 95.00 69 VAL A N 1
ATOM 536 C CA . VAL A 1 69 ? -4.057 -0.217 -6.090 1.00 95.00 69 VAL A CA 1
ATOM 537 C C . VAL A 1 69 ? -2.825 0.570 -6.513 1.00 95.00 69 VAL A C 1
ATOM 539 O O . VAL A 1 69 ? -2.097 1.095 -5.670 1.00 95.00 69 VAL A O 1
ATOM 542 N N . TYR A 1 70 ? -2.558 0.672 -7.812 1.00 93.50 70 TYR A N 1
ATOM 543 C CA . TYR A 1 70 ? -1.538 1.605 -8.281 1.00 93.50 70 TYR A CA 1
ATOM 544 C C . TYR A 1 70 ? -1.890 3.040 -7.887 1.00 93.50 70 TYR A C 1
ATOM 546 O O . TYR A 1 70 ? -3.057 3.422 -7.922 1.00 93.50 70 TYR A O 1
ATOM 554 N N . ALA A 1 71 ? -0.885 3.832 -7.511 1.00 92.69 71 ALA A N 1
ATOM 555 C CA . ALA A 1 71 ? -1.072 5.154 -6.920 1.00 92.69 71 ALA A CA 1
ATOM 556 C C . ALA A 1 71 ? -2.013 6.080 -7.717 1.00 92.69 71 ALA A C 1
ATOM 558 O O . ALA A 1 71 ? -2.902 6.657 -7.094 1.00 92.69 71 ALA A O 1
ATOM 559 N N . PRO A 1 72 ? -1.942 6.156 -9.062 1.00 90.75 72 PRO A N 1
ATOM 560 C CA . PRO A 1 72 ? -2.884 6.967 -9.838 1.00 90.75 72 PRO A CA 1
ATOM 561 C C . PRO A 1 72 ? -4.351 6.509 -9.774 1.00 90.75 72 PRO A C 1
ATOM 563 O O . PRO A 1 72 ? -5.244 7.269 -10.126 1.00 90.75 72 PRO A O 1
ATOM 566 N N . ARG A 1 73 ? -4.619 5.262 -9.367 1.00 91.12 73 ARG A N 1
ATOM 567 C CA . ARG A 1 73 ? -5.977 4.707 -9.221 1.00 91.12 73 ARG A CA 1
ATOM 568 C C . ARG A 1 73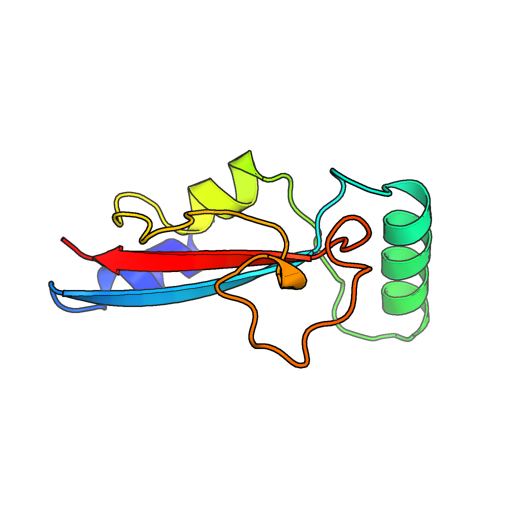 ? -6.554 4.910 -7.824 1.00 91.12 73 ARG A C 1
ATOM 570 O O . ARG A 1 73 ? -7.712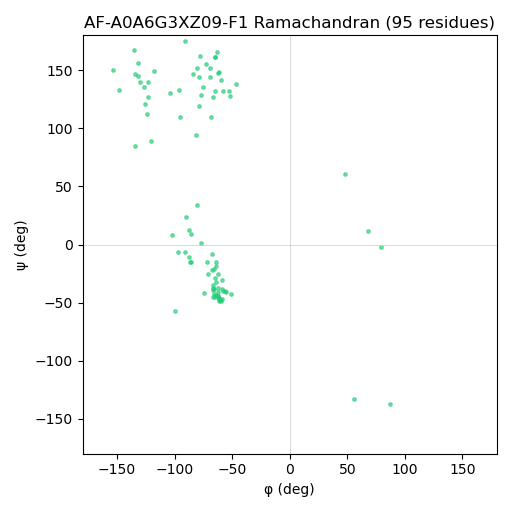 4.571 -7.589 1.00 91.12 73 ARG A O 1
ATOM 577 N N . TRP A 1 74 ? -5.769 5.421 -6.880 1.00 93.06 74 TRP A N 1
ATOM 578 C CA . TRP A 1 74 ? -6.233 5.621 -5.516 1.00 93.06 74 TRP A CA 1
ATOM 579 C C . TRP A 1 74 ? -7.029 6.928 -5.428 1.00 93.06 74 TRP A C 1
ATOM 581 O O . TRP A 1 74 ? -6.451 7.997 -5.272 1.00 93.06 74 TRP A O 1
ATOM 591 N N . ARG A 1 75 ? -8.362 6.825 -5.559 1.00 92.12 75 ARG A N 1
ATOM 592 C CA . ARG A 1 75 ? -9.325 7.948 -5.519 1.00 92.12 75 ARG A CA 1
ATOM 593 C C . ARG A 1 75 ? -8.902 9.138 -6.410 1.00 92.12 75 ARG A C 1
ATOM 595 O O . ARG A 1 75 ? -8.682 10.228 -5.883 1.00 92.12 75 ARG A O 1
ATOM 602 N N . PRO A 1 76 ? -8.768 8.929 -7.735 1.00 90.62 76 PRO A N 1
ATOM 603 C CA . PRO A 1 76 ? -8.335 9.972 -8.660 1.00 90.62 76 PRO A CA 1
ATOM 604 C C . PRO A 1 76 ? -9.310 11.152 -8.683 1.00 90.62 76 PRO A C 1
ATOM 606 O O . PRO A 1 76 ? -10.521 10.978 -8.532 1.00 90.62 76 PRO A O 1
ATOM 609 N N . ASP A 1 77 ? -8.776 12.344 -8.921 1.00 87.38 77 ASP A N 1
ATOM 610 C CA . ASP A 1 77 ? -9.566 13.538 -9.213 1.00 87.38 77 ASP A CA 1
ATOM 611 C C . ASP A 1 77 ? -9.801 13.707 -10.725 1.00 87.38 77 ASP A C 1
ATOM 613 O O . ASP A 1 77 ? -9.262 12.971 -11.552 1.00 87.38 77 ASP A O 1
ATOM 617 N N . ALA A 1 78 ? -10.601 14.708 -11.104 1.00 81.19 78 ALA A N 1
ATOM 618 C CA . ALA A 1 78 ? -10.922 14.991 -12.505 1.00 81.19 78 ALA A CA 1
ATOM 619 C C . ALA A 1 78 ? -9.703 15.405 -13.357 1.00 81.19 78 ALA A C 1
ATOM 621 O O . ALA A 1 78 ? -9.790 15.407 -14.582 1.00 81.19 78 ALA A O 1
ATOM 622 N N . THR A 1 79 ? -8.580 15.763 -12.725 1.00 80.25 79 THR A N 1
ATOM 623 C CA . THR A 1 79 ? -7.331 16.150 -13.402 1.00 80.25 79 THR A CA 1
ATOM 624 C C . THR A 1 79 ? -6.332 15.002 -13.523 1.00 80.25 79 THR A C 1
ATOM 626 O O . THR A 1 79 ? -5.304 15.137 -14.187 1.00 80.25 79 THR A O 1
ATOM 629 N N . SER A 1 80 ? -6.631 13.856 -12.911 1.00 76.19 80 SER A N 1
ATOM 630 C CA . SER A 1 80 ? -5.790 12.669 -12.954 1.00 76.19 80 SER A CA 1
ATOM 631 C C . SER A 1 80 ? -5.803 12.091 -14.374 1.00 76.19 80 SER A C 1
ATOM 633 O O . SER A 1 80 ? -6.821 11.589 -14.844 1.00 76.19 80 SER A O 1
ATOM 635 N N . GLY A 1 81 ? -4.674 12.203 -15.080 1.00 67.44 81 GLY A N 1
ATOM 636 C CA . GLY A 1 81 ? -4.541 11.778 -16.477 1.00 67.44 81 GLY A CA 1
ATOM 637 C C . GLY A 1 81 ? -4.740 10.270 -16.698 1.00 67.44 81 GLY A C 1
ATOM 638 O O . GLY A 1 81 ? -4.682 9.471 -15.767 1.00 67.44 81 GLY A O 1
ATOM 639 N N . ALA A 1 82 ? -4.925 9.873 -17.962 1.00 61.06 82 ALA A N 1
ATOM 640 C CA . ALA A 1 82 ? -5.282 8.506 -18.368 1.00 61.06 82 ALA A CA 1
ATOM 641 C C . ALA A 1 82 ? -4.195 7.431 -18.132 1.00 61.06 82 ALA A C 1
ATOM 643 O O . ALA A 1 82 ? -4.462 6.242 -18.282 1.00 61.06 82 ALA A O 1
ATOM 644 N N . GLU A 1 83 ? -2.968 7.798 -17.746 1.00 63.03 83 GLU A N 1
ATOM 645 C CA . GLU A 1 83 ? -1.844 6.857 -17.565 1.00 63.03 83 GLU A CA 1
ATOM 646 C C . GLU A 1 83 ? -1.868 6.110 -16.219 1.00 63.03 83 GLU A C 1
ATOM 648 O O . GLU A 1 83 ? -0.833 5.777 -15.640 1.00 63.03 83 GLU A O 1
ATOM 653 N N . GLN A 1 84 ? -3.058 5.809 -15.707 1.00 63.62 84 GLN A N 1
ATOM 654 C CA . GLN A 1 84 ? -3.225 5.168 -14.404 1.00 63.62 84 GLN A CA 1
ATOM 655 C C . GLN A 1 84 ? -2.706 3.719 -14.365 1.00 63.62 84 GLN A C 1
ATOM 657 O O . GLN A 1 84 ? -2.382 3.203 -13.293 1.00 63.62 84 GLN A O 1
ATOM 662 N N . GLU A 1 85 ? -2.595 3.080 -15.531 1.00 61.81 85 GLU A N 1
ATOM 663 C CA . GLU A 1 85 ? -2.211 1.673 -15.700 1.00 61.81 85 GLU A CA 1
ATOM 664 C C . GLU A 1 85 ? -0.694 1.440 -15.783 1.00 61.81 85 GLU A C 1
ATOM 666 O O . GLU A 1 85 ? -0.249 0.303 -15.697 1.00 61.81 85 GLU A O 1
ATOM 671 N N . ARG A 1 86 ? 0.130 2.492 -15.912 1.00 67.94 86 ARG A N 1
ATOM 672 C CA . ARG A 1 86 ? 1.593 2.356 -16.101 1.00 67.94 86 ARG A CA 1
ATOM 673 C C . ARG A 1 86 ? 2.431 2.615 -14.849 1.00 67.94 86 ARG A C 1
ATOM 675 O O . ARG A 1 86 ? 3.657 2.686 -14.916 1.00 67.94 86 ARG A O 1
ATOM 682 N N . SER A 1 87 ? 1.794 2.762 -13.693 1.00 81.31 87 SER A N 1
ATOM 683 C CA . SER A 1 87 ? 2.502 3.082 -12.456 1.00 81.31 87 SER A CA 1
ATOM 684 C C . SER A 1 87 ? 3.206 1.858 -11.869 1.00 81.31 87 SER A C 1
ATOM 686 O O . SER A 1 87 ? 2.583 0.844 -11.577 1.00 81.31 87 SER A O 1
ATOM 688 N N . ASN A 1 88 ? 4.499 1.999 -11.574 1.00 91.44 88 ASN A N 1
ATOM 689 C CA . ASN A 1 88 ? 5.249 1.041 -10.755 1.00 91.44 88 ASN A CA 1
ATOM 690 C C . ASN A 1 88 ? 5.199 1.383 -9.258 1.00 91.44 88 ASN A C 1
ATOM 692 O O . ASN A 1 88 ? 6.105 1.028 -8.505 1.00 91.44 88 ASN A O 1
ATOM 696 N N . LEU A 1 89 ? 4.177 2.115 -8.822 1.00 93.38 89 LEU A N 1
ATOM 697 C CA . LEU A 1 89 ? 3.978 2.532 -7.440 1.00 93.38 89 LEU A CA 1
ATOM 698 C C . LEU A 1 89 ? 2.589 2.092 -6.980 1.00 93.38 89 LEU A C 1
ATOM 700 O O . LEU A 1 89 ? 1.588 2.511 -7.562 1.00 93.38 89 LEU A O 1
ATOM 704 N N . TYR A 1 90 ? 2.527 1.276 -5.931 1.00 96.12 90 TYR A N 1
ATOM 705 C CA . TYR A 1 90 ? 1.293 1.000 -5.200 1.00 96.12 90 TYR A CA 1
ATOM 706 C C . TYR A 1 90 ? 0.984 2.119 -4.206 1.00 96.12 90 TYR A C 1
ATOM 708 O O . TYR A 1 90 ? 1.905 2.728 -3.660 1.00 96.12 90 TYR A O 1
ATOM 716 N N . ALA A 1 91 ? -0.301 2.319 -3.918 1.00 96.75 91 ALA A N 1
ATOM 717 C CA . ALA A 1 91 ? -0.812 3.119 -2.814 1.00 96.75 91 ALA A CA 1
ATOM 718 C C . ALA A 1 91 ? -1.892 2.355 -2.035 1.00 96.75 91 ALA A C 1
ATOM 720 O O . ALA A 1 91 ? -2.673 1.590 -2.607 1.00 96.75 91 ALA A O 1
ATOM 721 N N . ALA A 1 92 ? -1.927 2.573 -0.721 1.00 97.44 92 ALA A N 1
ATOM 722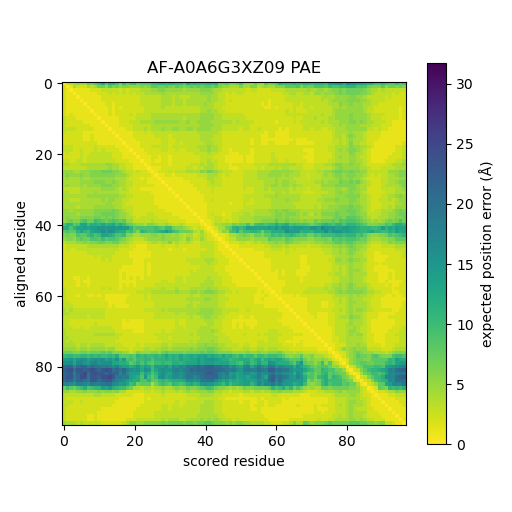 C CA . ALA A 1 92 ? -2.947 2.031 0.167 1.00 97.44 92 ALA A CA 1
ATOM 723 C C . ALA A 1 92 ? -3.139 2.915 1.404 1.00 97.44 92 ALA A C 1
ATOM 725 O O . ALA A 1 92 ? -2.188 3.522 1.905 1.00 97.44 92 ALA A O 1
ATOM 726 N N . LEU A 1 93 ? -4.360 2.903 1.938 1.00 98.19 93 LEU A N 1
ATOM 727 C CA . LEU A 1 93 ? -4.701 3.466 3.241 1.00 98.19 93 LEU A CA 1
ATOM 728 C C . LEU A 1 93 ? -5.319 2.367 4.099 1.00 98.19 93 LEU A C 1
ATOM 730 O O . LEU A 1 93 ? -6.276 1.720 3.680 1.00 98.19 93 LEU A O 1
ATOM 734 N N . ALA A 1 94 ? -4.780 2.156 5.295 1.00 98.06 94 ALA A N 1
ATOM 735 C CA . ALA A 1 94 ? -5.273 1.154 6.229 1.00 98.06 94 ALA A CA 1
ATOM 736 C C . ALA A 1 94 ? -5.648 1.798 7.566 1.00 98.06 94 ALA A C 1
ATOM 738 O O . ALA A 1 94 ? -4.921 2.660 8.059 1.00 98.06 94 ALA A O 1
ATOM 739 N N . ARG A 1 95 ? -6.756 1.369 8.169 1.00 98.44 95 ARG A N 1
ATOM 740 C CA . ARG A 1 95 ? -7.212 1.811 9.492 1.00 98.44 95 ARG A CA 1
ATOM 741 C C . ARG A 1 95 ? -6.924 0.725 10.528 1.00 98.44 95 ARG A C 1
ATOM 743 O O . ARG A 1 95 ? -7.273 -0.438 10.317 1.00 98.44 95 ARG A O 1
ATOM 750 N N . LYS A 1 96 ? -6.308 1.100 11.651 1.00 98.06 96 LYS A N 1
ATOM 751 C CA . LYS A 1 96 ? -6.167 0.223 12.819 1.00 98.06 96 LYS A CA 1
ATOM 752 C C . LYS A 1 96 ? -7.565 -0.065 13.381 1.00 98.06 96 LYS A C 1
ATOM 754 O O . LYS A 1 96 ? -8.320 0.904 13.514 1.00 98.06 96 LYS A O 1
ATOM 759 N N . PRO A 1 97 ? -7.914 -1.332 13.672 1.00 93.81 97 PRO A N 1
ATOM 760 C CA . PRO A 1 97 ? -9.172 -1.672 14.331 1.00 93.81 97 PRO A CA 1
ATOM 761 C C . PRO A 1 97 ? -9.434 -0.759 15.531 1.00 93.81 97 PRO A C 1
ATOM 763 O O . PRO A 1 97 ? -8.487 -0.571 16.330 1.00 93.81 97 PRO A O 1
#

Radius of gyration: 14.74 Å; Cα contacts (8 Å, |Δi|>4): 145; chains: 1; bounding box: 36×25×37 Å

Solvent-accessible surface area (backbone atoms only — not comparable to full-atom values): 5652 Å² total; per-residue (Å²): 114,68,70,52,49,57,56,59,69,72,49,60,72,67,36,76,49,78,48,74,44,43,25,48,80,74,47,45,68,62,42,49,53,49,38,51,51,31,49,76,69,74,45,80,72,68,78,61,37,45,72,70,56,55,54,58,62,52,60,90,31,48,64,40,89,91,28,80,37,36,43,63,62,60,81,60,58,97,80,60,65,91,70,38,85,73,49,45,31,37,28,36,42,26,34,36,101

Mean predicted aligned error: 4.16 Å